Protein AF-A0A4Y2T8Z0-F1 (afdb_monomer)

Radius of gyration: 25.96 Å; Cα contacts (8 Å, |Δi|>4): 151; chains: 1; bounding box: 55×43×62 Å

Foldseek 3Di:
DDFFAADPPDRDGHNPDDDDDDDADDKDKDFAPPVVDRGTDIDIGGDPPDDPPQDWDKDKDFPVVQLVVQLVVQQDDDDDDPDPVSVVVNVVSNVCSNVVSRVVRIDIDTDGDDDDDDPPVVVVLVVQLVVLVVCCVVPVDVVSVVVSVVSVVPDDPDD

Sequence (159 aa):
MEPTHFPYHHPSSNTLDFGTMKNFSTGNTTSMNDLSSDHNPVAFHININSNLSSGSKNINVTNWKTFCELIHNSIPGNPKMDTEAEIDEAIQKFTCCITSAINLSTRTKVISGPFRQPPKEILSKIKIKNRLRKLYQITFFPPYKRKACKLQKRNPKGH

Solvent-accessible surface area (backbone atoms only — not comparable to full-atom values): 9802 Å² total; per-residue (Å²): 132,69,62,22,33,50,52,96,88,49,96,66,65,39,71,78,77,82,83,89,84,80,97,70,96,52,69,50,77,47,68,40,89,44,90,89,50,54,48,33,53,74,48,76,51,69,68,76,91,58,83,82,62,65,69,62,44,79,42,80,48,65,42,62,69,56,25,51,52,43,46,68,74,60,58,76,84,86,77,88,57,93,46,73,68,48,45,53,51,50,52,50,49,54,53,49,44,53,54,51,24,51,55,76,26,37,44,80,42,78,49,66,62,77,86,78,74,72,58,69,69,55,52,51,54,50,52,54,33,52,51,25,48,53,50,20,73,77,64,66,44,64,69,32,48,53,53,27,53,55,55,60,74,68,52,77,76,80,132

Mean predicted aligned error: 14.78 Å

Organism: Araneus ventricosus (NCBI:txid182803)

Structure (mmCIF, N/CA/C/O backbone):
data_AF-A0A4Y2T8Z0-F1
#
_entry.id   AF-A0A4Y2T8Z0-F1
#
loop_
_atom_site.group_PDB
_atom_site.id
_atom_site.type_symbol
_atom_site.label_atom_id
_atom_site.label_alt_id
_atom_site.label_comp_id
_atom_site.label_asym_id
_atom_site.label_entity_id
_atom_site.label_seq_id
_atom_site.pdbx_PDB_ins_code
_atom_site.Cartn_x
_atom_site.Cartn_y
_atom_site.Cartn_z
_atom_site.occupancy
_atom_site.B_iso_or_equiv
_atom_site.auth_seq_id
_atom_site.auth_comp_id
_atom_site.auth_asym_id
_atom_site.auth_atom_id
_atom_site.pdbx_PDB_model_num
ATOM 1 N N . MET A 1 1 ? 27.379 16.022 -10.996 1.00 65.50 1 MET A N 1
ATOM 2 C CA . MET A 1 1 ? 26.945 14.969 -11.937 1.00 65.50 1 MET A CA 1
ATOM 3 C C . MET A 1 1 ? 27.196 15.481 -13.334 1.00 65.50 1 MET A C 1
ATOM 5 O O . MET A 1 1 ? 27.073 16.681 -13.544 1.00 65.50 1 MET A O 1
ATOM 9 N N . GLU A 1 2 ? 27.591 14.603 -14.246 1.00 74.62 2 GLU A N 1
ATOM 10 C CA . GLU A 1 2 ? 27.745 14.969 -15.653 1.00 74.62 2 GLU A CA 1
ATOM 11 C C . GLU A 1 2 ? 26.373 15.251 -16.292 1.00 74.62 2 GLU A C 1
ATOM 13 O O . GLU A 1 2 ? 25.351 14.747 -15.806 1.00 74.62 2 GLU A O 1
ATOM 18 N N . PRO A 1 3 ? 26.314 16.059 -17.362 1.00 80.31 3 PRO A N 1
ATOM 19 C CA . PRO A 1 3 ? 25.089 16.223 -18.125 1.00 80.31 3 PRO A CA 1
ATOM 20 C C . PRO A 1 3 ? 24.647 14.888 -18.737 1.00 80.31 3 PRO A C 1
ATOM 22 O O . PRO A 1 3 ? 25.466 14.087 -19.198 1.00 80.31 3 PRO A O 1
ATOM 25 N N . THR A 1 4 ? 23.341 14.644 -18.713 1.00 81.56 4 THR A N 1
ATOM 26 C CA . THR A 1 4 ? 22.722 13.406 -19.210 1.00 81.56 4 THR A CA 1
ATOM 27 C C . THR A 1 4 ? 21.813 13.662 -20.398 1.00 81.56 4 THR A C 1
ATOM 29 O O . THR A 1 4 ? 21.427 12.718 -21.065 1.00 81.56 4 THR A O 1
ATOM 32 N N . HIS A 1 5 ? 21.489 14.919 -20.689 1.00 84.62 5 HIS A N 1
ATOM 33 C CA . HIS A 1 5 ? 20.643 15.317 -21.802 1.00 84.62 5 HIS A CA 1
ATOM 34 C C . HIS A 1 5 ? 21.345 16.380 -22.650 1.00 84.62 5 HIS A C 1
ATOM 36 O O . HIS A 1 5 ? 21.801 17.403 -22.125 1.00 84.62 5 HIS A O 1
ATOM 42 N N . PHE A 1 6 ? 21.394 16.129 -23.956 1.00 83.88 6 PHE A N 1
ATOM 43 C CA . PHE A 1 6 ? 22.066 16.917 -24.983 1.00 83.88 6 PHE A CA 1
ATOM 44 C C . PHE A 1 6 ? 21.078 17.212 -26.124 1.00 83.88 6 PHE A C 1
ATOM 46 O O . PHE A 1 6 ? 21.000 16.461 -27.097 1.00 83.88 6 PHE A O 1
ATOM 53 N N . PRO A 1 7 ? 20.292 18.296 -26.013 1.00 78.75 7 PRO A N 1
ATOM 54 C CA . PRO A 1 7 ? 19.284 18.630 -27.011 1.00 78.75 7 PRO A CA 1
ATOM 55 C C . PRO A 1 7 ? 19.917 19.048 -28.346 1.00 78.75 7 PRO A C 1
ATOM 57 O O . PRO A 1 7 ? 20.827 19.870 -28.388 1.00 78.75 7 PRO A O 1
ATOM 60 N N . TYR A 1 8 ? 19.362 18.561 -29.460 1.00 72.94 8 TYR A N 1
ATOM 61 C CA . TYR A 1 8 ? 19.880 18.822 -30.815 1.00 72.94 8 TYR A CA 1
ATOM 62 C C . TYR A 1 8 ? 19.877 20.300 -31.247 1.00 72.94 8 TYR A C 1
ATOM 64 O O . TYR A 1 8 ? 20.619 20.676 -32.152 1.00 72.94 8 TYR A O 1
ATOM 72 N N . HIS A 1 9 ? 19.037 21.140 -30.634 1.00 74.00 9 HIS A N 1
ATOM 73 C CA . HIS A 1 9 ? 18.806 22.526 -31.065 1.00 74.00 9 HIS A CA 1
ATOM 74 C C . HIS A 1 9 ? 19.154 23.584 -30.010 1.00 74.00 9 HIS A C 1
ATOM 76 O O . HIS A 1 9 ? 18.948 24.773 -30.251 1.00 74.00 9 HIS A O 1
ATOM 82 N N . HIS A 1 10 ? 19.691 23.182 -28.854 1.00 66.50 10 HIS A N 1
ATOM 83 C CA . HIS A 1 10 ? 20.049 24.106 -27.779 1.00 66.50 10 HIS A CA 1
ATOM 84 C C . HIS A 1 10 ? 21.423 23.754 -27.195 1.00 66.50 10 HIS A C 1
ATOM 86 O O . HIS A 1 10 ? 21.680 22.588 -26.919 1.00 66.50 10 HIS A O 1
ATOM 92 N N . PRO A 1 11 ? 22.304 24.739 -26.948 1.00 66.44 11 PRO A N 1
ATOM 93 C CA . PRO A 1 11 ? 23.660 24.480 -26.459 1.00 66.44 11 PRO A CA 1
ATOM 94 C C . PRO A 1 11 ? 23.721 24.114 -24.964 1.00 66.44 11 PRO A C 1
ATOM 96 O O . PRO A 1 11 ? 24.805 23.886 -24.434 1.00 66.44 11 PRO A O 1
ATOM 99 N N . SER A 1 12 ? 22.586 24.083 -24.259 1.00 75.56 12 SER A N 1
ATOM 100 C CA . SER A 1 12 ? 22.536 23.780 -22.829 1.00 75.56 12 SER A CA 1
ATOM 101 C C . SER A 1 12 ? 22.412 22.279 -22.586 1.00 75.56 12 SER A C 1
ATOM 103 O O . SER A 1 12 ? 21.385 21.676 -22.907 1.00 75.56 12 SER A O 1
ATOM 105 N N . SER A 1 13 ? 23.431 21.697 -21.965 1.00 79.00 13 SER A N 1
ATOM 106 C CA . SER A 1 13 ? 23.392 20.331 -21.460 1.00 79.00 13 SER A CA 1
ATOM 107 C C . SER A 1 13 ? 22.849 20.311 -20.027 1.00 79.00 13 SER A C 1
ATOM 109 O O . SER A 1 13 ? 23.217 21.142 -19.197 1.00 79.00 13 SER A O 1
ATOM 111 N N . ASN A 1 14 ? 21.942 19.374 -19.738 1.00 82.25 14 ASN A N 1
ATOM 112 C CA . ASN A 1 14 ? 21.247 19.284 -18.449 1.00 82.25 14 ASN A CA 1
ATOM 113 C C . ASN A 1 14 ? 21.423 17.896 -17.823 1.00 82.25 14 ASN A C 1
ATOM 115 O O . ASN A 1 14 ? 21.572 16.898 -18.526 1.00 82.25 14 ASN A O 1
ATOM 119 N N . THR A 1 15 ? 21.340 17.814 -16.496 1.00 82.75 15 THR A N 1
ATOM 120 C CA . THR A 1 15 ? 21.232 16.543 -15.763 1.00 82.75 15 THR A CA 1
ATOM 121 C C . THR A 1 15 ? 19.760 16.294 -15.434 1.00 82.75 15 THR A C 1
ATOM 123 O O . THR A 1 15 ? 19.232 16.866 -14.483 1.00 82.75 15 THR A O 1
ATOM 126 N N . LEU A 1 16 ? 19.083 15.476 -16.245 1.00 82.81 16 LEU A N 1
ATOM 127 C CA . LEU A 1 16 ? 17.670 15.107 -16.050 1.00 82.81 16 LEU A CA 1
ATOM 128 C C . LEU A 1 16 ? 17.502 13.680 -15.519 1.00 82.81 16 LEU A C 1
ATOM 130 O O . LEU A 1 16 ? 16.474 13.355 -14.925 1.00 82.81 16 LEU A O 1
ATOM 134 N N . ASP A 1 17 ? 18.521 12.844 -15.694 1.00 83.19 17 ASP A N 1
ATOM 135 C CA . ASP A 1 17 ? 18.475 11.426 -15.372 1.00 83.19 17 ASP A CA 1
ATOM 136 C C . ASP A 1 17 ? 19.255 11.175 -14.080 1.00 83.19 17 ASP A C 1
ATOM 138 O O . ASP A 1 17 ? 20.475 11.315 -14.022 1.00 83.19 17 ASP A O 1
ATOM 142 N N . PHE A 1 18 ? 18.545 10.826 -13.008 1.00 83.88 18 PHE A N 1
ATOM 143 C CA . PHE A 1 18 ? 19.147 10.556 -11.704 1.00 83.88 18 PHE A CA 1
ATOM 144 C C . PHE A 1 18 ? 18.419 9.428 -10.973 1.00 83.88 18 PHE A C 1
ATOM 146 O O . PHE A 1 18 ? 17.265 9.100 -11.248 1.00 83.88 18 PHE A O 1
ATOM 153 N N . GLY A 1 19 ? 19.115 8.826 -10.014 1.00 80.19 19 GLY A N 1
ATOM 154 C CA . GLY A 1 19 ? 18.599 7.770 -9.155 1.00 80.19 19 GLY A CA 1
ATOM 155 C C . GLY A 1 19 ? 18.790 8.158 -7.698 1.00 80.19 19 GLY A C 1
ATOM 156 O O . GLY A 1 19 ? 19.854 8.636 -7.311 1.00 80.19 19 GLY A O 1
ATOM 157 N N . THR A 1 20 ? 17.763 7.953 -6.878 1.00 80.69 20 THR A N 1
ATOM 158 C CA . THR A 1 20 ? 17.847 8.172 -5.431 1.00 80.69 20 THR A CA 1
ATOM 159 C C . THR A 1 20 ? 18.086 6.852 -4.719 1.00 80.69 20 THR A C 1
ATOM 161 O O . THR A 1 20 ? 17.319 5.902 -4.890 1.00 80.69 20 THR A O 1
ATOM 164 N N . MET A 1 21 ? 19.114 6.806 -3.879 1.00 73.69 21 MET A N 1
ATOM 165 C CA . MET A 1 21 ? 19.481 5.627 -3.105 1.00 73.69 21 MET A CA 1
ATOM 166 C C . MET A 1 21 ? 19.376 5.936 -1.608 1.00 73.69 21 MET A C 1
ATOM 168 O O . MET A 1 21 ? 19.778 7.005 -1.160 1.00 73.69 21 MET A O 1
ATOM 172 N N . LYS A 1 22 ? 18.822 5.003 -0.829 1.00 75.81 22 LYS A N 1
ATOM 173 C CA . LYS A 1 22 ? 18.669 5.119 0.629 1.00 75.81 22 LYS A CA 1
ATOM 174 C C . LYS A 1 22 ? 19.245 3.869 1.292 1.00 75.81 22 LYS A C 1
ATOM 176 O O . LYS A 1 22 ? 18.965 2.770 0.824 1.00 75.81 22 LYS A O 1
ATOM 181 N N . ASN A 1 23 ? 19.988 4.041 2.388 1.00 71.00 23 ASN A N 1
ATOM 182 C CA . ASN A 1 23 ? 20.613 2.968 3.183 1.00 71.00 23 ASN A CA 1
ATOM 183 C C . ASN A 1 23 ? 21.789 2.224 2.513 1.00 71.00 23 ASN A C 1
ATOM 185 O O . ASN A 1 23 ? 22.002 1.048 2.792 1.00 71.00 23 ASN A O 1
ATOM 189 N N . PHE A 1 24 ? 22.563 2.889 1.654 1.00 69.06 24 PHE A N 1
ATOM 190 C CA . PHE A 1 24 ? 23.806 2.341 1.100 1.00 69.06 24 PHE A CA 1
ATOM 191 C C . PHE A 1 24 ? 24.965 3.276 1.439 1.00 69.06 24 PHE A C 1
ATOM 193 O O . PHE A 1 24 ? 24.813 4.494 1.371 1.00 69.06 24 PHE A O 1
ATOM 200 N N . SER A 1 25 ? 26.107 2.704 1.820 1.00 64.81 25 SER A N 1
ATOM 201 C CA . SER A 1 25 ? 27.275 3.450 2.299 1.00 64.81 25 SER A CA 1
ATOM 202 C C . SER A 1 25 ? 28.084 4.098 1.177 1.00 64.81 25 SER A C 1
ATOM 204 O O . SER A 1 25 ? 28.743 5.108 1.409 1.00 64.81 25 SER A O 1
ATOM 206 N N . THR A 1 26 ? 28.067 3.541 -0.039 1.00 65.44 26 THR A N 1
ATOM 207 C CA . THR A 1 26 ? 28.838 4.078 -1.171 1.00 65.44 26 THR A CA 1
ATOM 208 C C . THR A 1 26 ? 28.250 3.631 -2.509 1.00 65.44 26 THR A C 1
ATOM 210 O O . THR A 1 26 ? 27.907 2.461 -2.693 1.00 65.44 26 THR A O 1
ATOM 213 N N . GLY A 1 27 ? 28.171 4.555 -3.465 1.00 69.06 27 GLY A N 1
ATOM 214 C CA . GLY A 1 27 ? 27.885 4.248 -4.860 1.00 69.06 27 GLY A CA 1
ATOM 215 C C . GLY A 1 27 ? 28.453 5.319 -5.786 1.00 69.06 27 GLY A C 1
ATOM 216 O O . GLY A 1 27 ? 28.448 6.495 -5.434 1.00 69.06 27 GLY A O 1
ATOM 217 N N . ASN A 1 28 ? 28.939 4.902 -6.953 1.00 78.06 28 ASN A N 1
ATOM 218 C CA . ASN A 1 28 ? 29.451 5.795 -7.991 1.00 78.06 28 ASN A CA 1
ATOM 219 C C . ASN A 1 28 ? 28.455 5.87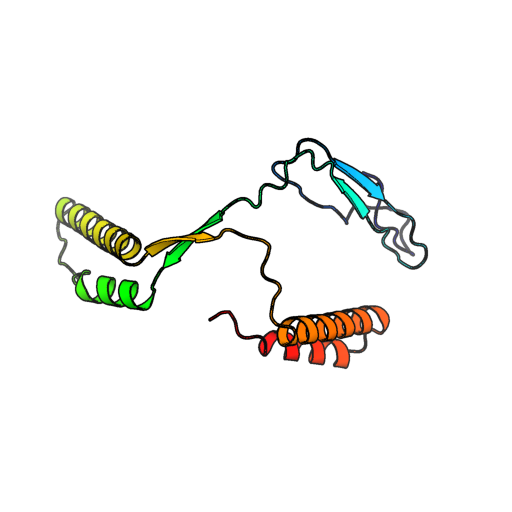6 -9.148 1.00 78.06 28 ASN A C 1
ATOM 221 O O . ASN A 1 28 ? 27.784 4.893 -9.466 1.00 78.06 28 ASN A O 1
ATOM 225 N N . THR A 1 29 ? 28.380 7.036 -9.793 1.00 81.19 29 THR A N 1
ATOM 226 C CA . THR A 1 29 ? 27.506 7.278 -10.947 1.00 81.19 29 THR A CA 1
ATOM 227 C C . THR A 1 29 ? 28.334 7.681 -12.152 1.00 81.19 29 THR A C 1
ATOM 229 O O . THR A 1 29 ? 29.180 8.565 -12.018 1.00 81.19 29 THR A O 1
ATOM 232 N N . THR A 1 30 ? 28.071 7.096 -13.315 1.00 84.88 30 THR A N 1
ATOM 233 C CA . THR A 1 30 ? 28.750 7.441 -14.573 1.00 84.88 30 THR A CA 1
ATOM 234 C C . THR A 1 30 ? 27.728 7.714 -15.675 1.00 84.88 30 THR A C 1
ATOM 236 O O . THR A 1 30 ? 26.724 7.007 -15.779 1.00 84.88 30 THR A O 1
ATOM 239 N N . SER A 1 31 ? 27.961 8.759 -16.475 1.00 82.56 31 SER A N 1
ATOM 240 C CA . SER A 1 31 ? 27.200 9.036 -17.699 1.00 82.56 31 SER A CA 1
ATOM 241 C C . SER A 1 31 ? 27.886 8.318 -18.860 1.00 82.56 31 SER A C 1
ATOM 243 O O . SER A 1 31 ? 29.101 8.415 -19.030 1.00 82.56 31 SER A O 1
ATOM 245 N N . MET A 1 32 ? 27.137 7.541 -19.635 1.00 83.81 32 MET A N 1
ATOM 246 C CA . MET A 1 32 ? 27.656 6.804 -20.786 1.00 83.81 32 MET A CA 1
ATOM 247 C C . MET A 1 32 ? 27.228 7.521 -22.062 1.00 83.81 32 MET A C 1
ATOM 249 O O . MET A 1 32 ? 26.043 7.760 -22.262 1.00 83.81 32 MET A O 1
ATOM 253 N N . ASN A 1 33 ? 28.183 7.859 -22.928 1.00 79.38 33 ASN A N 1
ATOM 254 C CA . ASN A 1 33 ? 27.893 8.542 -24.186 1.00 79.38 33 ASN A CA 1
ATOM 255 C C . ASN A 1 33 ? 27.310 7.554 -25.212 1.00 79.38 33 ASN A C 1
ATOM 257 O O . ASN A 1 33 ? 28.052 6.902 -25.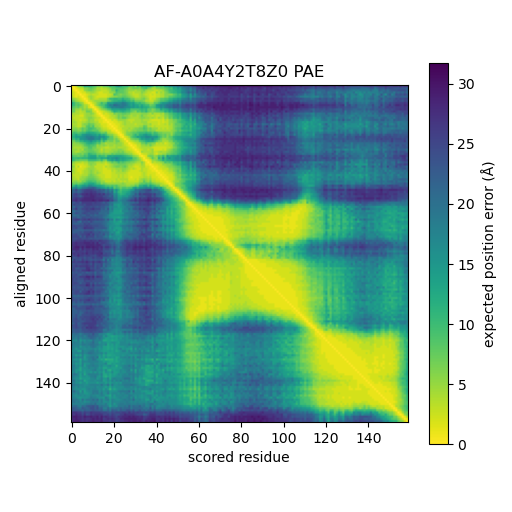950 1.00 79.38 33 ASN A O 1
ATOM 261 N N . ASP A 1 34 ? 25.986 7.397 -25.209 1.00 69.12 34 ASP A N 1
ATOM 262 C CA . ASP A 1 34 ? 25.253 6.584 -26.181 1.00 69.12 34 ASP A CA 1
ATOM 263 C C . ASP A 1 34 ? 24.803 7.481 -27.339 1.00 69.12 34 ASP A C 1
ATOM 265 O O . ASP A 1 34 ? 23.783 8.161 -27.274 1.00 69.12 34 ASP A O 1
ATOM 269 N N . LEU A 1 35 ? 25.585 7.473 -28.421 1.00 68.31 35 LEU A N 1
ATOM 270 C CA . LEU A 1 35 ? 25.438 8.361 -29.584 1.00 68.31 35 LEU A CA 1
ATOM 271 C C . LEU A 1 35 ? 24.140 8.158 -30.395 1.00 68.31 35 LEU A C 1
ATOM 273 O O . LEU A 1 35 ? 23.960 8.785 -31.439 1.00 68.31 35 LEU A O 1
ATOM 277 N N . SER A 1 36 ? 23.251 7.263 -29.963 1.00 75.62 36 SER A N 1
ATOM 278 C CA . SER A 1 36 ? 21.971 6.980 -30.620 1.00 75.62 36 SER A CA 1
ATOM 279 C C . SER A 1 36 ? 20.783 7.773 -30.055 1.00 75.62 36 SER A C 1
ATOM 281 O O . SER A 1 36 ? 19.671 7.654 -30.575 1.00 75.62 36 SER A O 1
ATOM 283 N N . SER A 1 37 ? 21.005 8.567 -29.005 1.00 77.81 37 SER A N 1
ATOM 284 C CA . SER A 1 37 ? 19.980 9.237 -28.201 1.00 77.81 37 SER A CA 1
ATOM 285 C C . SER A 1 37 ? 20.422 10.661 -27.839 1.00 77.81 37 SER A C 1
ATOM 287 O O . SER A 1 37 ? 21.611 10.934 -27.707 1.00 77.81 37 SER A O 1
ATOM 289 N N . ASP A 1 38 ? 19.467 11.571 -27.645 1.00 82.62 38 ASP A N 1
ATOM 290 C CA . ASP A 1 38 ? 19.688 12.887 -27.024 1.00 82.62 38 ASP A CA 1
ATOM 291 C C . ASP A 1 38 ? 19.875 12.793 -25.500 1.00 82.62 38 ASP A C 1
ATOM 293 O O . ASP A 1 38 ? 20.200 13.779 -24.839 1.00 82.62 38 ASP A O 1
ATOM 297 N N . HIS A 1 39 ? 19.709 11.595 -24.940 1.00 83.94 39 HIS A N 1
ATOM 298 C CA . HIS A 1 39 ? 20.022 11.258 -23.558 1.00 83.94 39 HIS A CA 1
ATOM 299 C C . HIS A 1 39 ? 21.154 10.232 -23.447 1.00 83.94 39 HIS A C 1
ATOM 301 O O . HIS A 1 39 ? 21.070 9.153 -24.040 1.00 83.94 39 HIS A O 1
ATOM 307 N N . ASN A 1 40 ? 22.128 10.524 -22.586 1.00 85.62 40 ASN A N 1
ATOM 308 C CA . ASN A 1 40 ? 23.166 9.603 -22.139 1.00 85.62 40 ASN A CA 1
ATOM 309 C C . ASN A 1 40 ? 22.639 8.703 -21.008 1.00 85.62 40 ASN A C 1
ATOM 311 O O . ASN A 1 40 ? 22.180 9.212 -19.978 1.00 85.62 40 ASN A O 1
ATOM 315 N N . PRO A 1 41 ? 22.732 7.368 -21.138 1.00 84.94 41 PRO A N 1
ATOM 316 C CA . PRO A 1 41 ? 22.438 6.449 -20.049 1.00 84.94 41 PRO A CA 1
ATOM 317 C C . PRO A 1 41 ? 23.278 6.737 -18.799 1.00 84.94 41 PRO A C 1
ATOM 319 O O . PRO A 1 41 ? 24.481 6.969 -18.885 1.00 84.94 41 PRO A O 1
ATOM 322 N N . VAL A 1 42 ? 22.655 6.637 -17.624 1.00 86.81 42 VAL A N 1
ATOM 323 C CA . VAL A 1 42 ? 23.340 6.766 -16.329 1.00 86.81 42 VAL A CA 1
ATOM 324 C C . VAL A 1 42 ? 23.490 5.393 -15.685 1.00 86.81 42 VAL A C 1
ATOM 326 O O . VAL A 1 42 ? 22.498 4.707 -15.425 1.00 86.81 42 VAL A O 1
ATOM 329 N N . ALA A 1 43 ? 24.727 4.995 -15.403 1.00 86.50 43 ALA A N 1
ATOM 330 C CA . ALA A 1 43 ? 25.045 3.759 -14.701 1.00 86.50 43 ALA A CA 1
ATOM 331 C C . ALA A 1 43 ? 25.344 4.029 -13.219 1.00 86.50 43 ALA A C 1
ATOM 333 O O . ALA A 1 43 ? 26.046 4.977 -12.867 1.00 86.50 43 ALA A O 1
ATOM 334 N N . PHE A 1 44 ? 24.815 3.168 -12.345 1.00 85.56 44 PHE A N 1
ATOM 335 C CA . PHE A 1 44 ? 25.032 3.218 -10.898 1.00 85.56 44 PHE A CA 1
ATOM 336 C C . PHE A 1 44 ? 25.843 1.998 -10.465 1.00 85.56 44 PHE A C 1
ATOM 338 O O . PHE A 1 44 ? 25.371 0.863 -10.541 1.00 85.56 44 PHE A O 1
ATOM 345 N N . HIS A 1 45 ? 27.054 2.233 -9.975 1.00 83.62 45 HIS A N 1
ATOM 346 C CA . HIS A 1 45 ? 27.905 1.214 -9.378 1.00 83.62 45 HIS A CA 1
ATOM 347 C C . HIS A 1 45 ? 27.696 1.229 -7.868 1.00 83.62 45 HIS A C 1
ATOM 349 O O . HIS A 1 45 ? 28.166 2.132 -7.179 1.00 83.62 45 HIS A O 1
ATOM 355 N N . ILE A 1 46 ? 26.969 0.242 -7.352 1.00 81.56 46 ILE A N 1
ATOM 356 C CA . ILE A 1 46 ? 26.638 0.138 -5.929 1.00 81.56 46 ILE A CA 1
ATOM 357 C C . ILE A 1 46 ? 27.515 -0.949 -5.317 1.00 81.56 46 ILE A C 1
ATOM 359 O O . ILE A 1 46 ? 27.464 -2.100 -5.753 1.00 81.56 46 ILE A O 1
ATOM 363 N N . ASN A 1 47 ? 28.308 -0.597 -4.304 1.00 74.44 47 ASN A N 1
ATOM 364 C CA . ASN A 1 47 ? 29.089 -1.583 -3.569 1.00 74.44 47 ASN A CA 1
ATOM 365 C C . ASN A 1 47 ? 28.203 -2.240 -2.502 1.00 74.44 47 ASN A C 1
ATOM 367 O O . ASN A 1 47 ? 27.839 -1.618 -1.503 1.00 74.44 47 ASN A O 1
ATOM 371 N N . ILE A 1 48 ? 27.827 -3.497 -2.729 1.00 69.81 48 ILE A N 1
ATOM 372 C CA . ILE A 1 48 ? 26.983 -4.267 -1.817 1.00 69.81 48 ILE A CA 1
ATOM 373 C C . ILE A 1 48 ? 27.896 -5.095 -0.902 1.00 69.81 48 ILE A C 1
ATOM 375 O O . ILE A 1 48 ? 28.045 -6.299 -1.080 1.00 69.81 48 ILE A O 1
ATOM 379 N N . ASN A 1 49 ? 28.479 -4.460 0.120 1.00 64.31 49 ASN A N 1
ATOM 380 C CA . ASN A 1 49 ? 29.154 -5.153 1.231 1.00 64.31 49 ASN A CA 1
ATOM 381 C C . ASN A 1 49 ? 28.142 -5.697 2.259 1.00 64.31 49 ASN A C 1
ATOM 383 O O . ASN A 1 49 ? 28.346 -5.616 3.468 1.00 64.31 49 ASN A O 1
ATOM 387 N N . SER A 1 50 ? 27.007 -6.217 1.799 1.00 54.47 50 SER A N 1
ATOM 388 C CA . SER A 1 50 ? 26.050 -6.888 2.671 1.00 54.47 50 SER A CA 1
ATOM 389 C C . SER A 1 50 ? 26.108 -8.371 2.376 1.00 54.47 50 SER A C 1
ATOM 391 O O . SER A 1 50 ? 25.842 -8.772 1.242 1.00 54.47 50 SER A O 1
ATOM 393 N N . ASN A 1 51 ? 26.384 -9.182 3.400 1.00 54.00 51 ASN A N 1
ATOM 394 C CA . ASN A 1 51 ? 25.964 -10.577 3.408 1.00 54.00 51 ASN A CA 1
ATOM 395 C C . ASN A 1 51 ? 24.523 -10.609 2.885 1.00 54.00 51 ASN A C 1
ATOM 397 O O . ASN A 1 51 ? 23.623 -10.093 3.555 1.00 54.00 51 ASN A O 1
ATOM 401 N N . LEU A 1 52 ? 24.300 -11.174 1.692 1.00 54.84 52 LEU A N 1
ATOM 402 C CA . LEU A 1 52 ? 22.967 -11.539 1.217 1.00 54.84 52 LEU A CA 1
ATOM 403 C C . LEU A 1 52 ? 22.475 -12.711 2.078 1.00 54.84 52 LEU A C 1
ATOM 405 O O . LEU A 1 52 ? 22.209 -13.807 1.593 1.00 54.84 52 LEU A O 1
ATOM 409 N N . SER A 1 53 ? 22.355 -12.492 3.388 1.00 53.78 53 SER A N 1
ATOM 410 C CA . SER A 1 53 ? 21.433 -13.271 4.185 1.00 53.78 53 SER A CA 1
ATOM 411 C C . SER A 1 53 ? 20.092 -13.124 3.486 1.00 53.78 53 SER A C 1
ATOM 413 O O . SER A 1 53 ? 19.686 -12.009 3.139 1.00 53.78 53 SER A O 1
ATOM 415 N N . SER A 1 54 ? 19.450 -14.253 3.194 1.00 58.00 54 SER A N 1
ATOM 416 C CA . SER A 1 54 ? 18.085 -14.299 2.688 1.00 58.00 54 SER A CA 1
ATOM 417 C C . SER A 1 54 ? 17.191 -13.729 3.790 1.00 58.00 54 SER A C 1
ATOM 419 O O . SER A 1 54 ? 16.636 -14.460 4.606 1.00 58.00 54 SER A O 1
ATOM 421 N N . GLY A 1 55 ? 17.189 -12.399 3.898 1.00 62.06 55 GLY A N 1
ATOM 422 C CA . GLY A 1 55 ? 16.684 -11.678 5.046 1.00 62.06 55 GLY A CA 1
ATOM 423 C C . GLY A 1 55 ? 15.205 -11.952 5.137 1.00 62.06 55 GLY A C 1
ATOM 424 O O . GLY A 1 55 ? 14.441 -11.529 4.267 1.00 62.06 55 GLY A O 1
ATOM 425 N N . SER A 1 56 ? 14.816 -12.699 6.163 1.00 68.81 56 SER A N 1
ATOM 426 C CA . SER A 1 56 ? 13.419 -12.947 6.453 1.00 68.81 56 SER A CA 1
ATOM 427 C C . SER A 1 56 ? 12.728 -11.601 6.641 1.00 68.81 56 SER A C 1
ATOM 429 O O . SER A 1 56 ? 13.108 -10.824 7.518 1.00 68.81 56 SER A O 1
ATOM 431 N N . LYS A 1 57 ? 11.741 -11.296 5.797 1.00 78.25 57 LYS A N 1
ATOM 432 C CA . LYS A 1 57 ? 10.965 -10.059 5.905 1.00 78.25 57 LYS A CA 1
ATOM 433 C C . LYS A 1 57 ? 9.678 -10.355 6.650 1.00 78.25 57 LYS A C 1
ATOM 435 O O . LYS A 1 57 ? 8.908 -11.221 6.236 1.00 78.25 57 LYS A O 1
ATOM 440 N N . ASN A 1 58 ? 9.434 -9.603 7.714 1.00 85.50 58 ASN A N 1
ATOM 441 C CA . ASN A 1 58 ? 8.135 -9.579 8.365 1.00 85.50 58 ASN A CA 1
ATOM 442 C C . ASN A 1 58 ? 7.192 -8.744 7.504 1.00 85.50 58 ASN A C 1
ATOM 444 O O . ASN A 1 58 ? 7.455 -7.567 7.257 1.00 85.50 5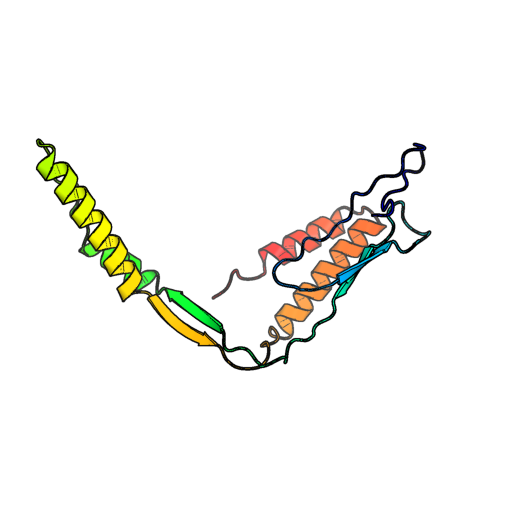8 ASN A O 1
ATOM 448 N N . ILE A 1 59 ? 6.114 -9.357 7.026 1.00 89.00 59 ILE A N 1
ATOM 449 C CA . ILE A 1 59 ? 5.024 -8.642 6.371 1.00 89.00 59 ILE A CA 1
ATOM 450 C C . ILE A 1 59 ? 3.757 -8.771 7.206 1.00 89.00 59 ILE A C 1
ATOM 452 O O . ILE A 1 59 ? 3.451 -9.838 7.734 1.00 89.00 59 ILE A O 1
ATOM 456 N N . ASN A 1 60 ? 2.995 -7.691 7.290 1.00 92.44 60 ASN A N 1
ATOM 457 C CA . ASN A 1 60 ? 1.688 -7.710 7.925 1.00 92.44 60 ASN A CA 1
ATOM 458 C C . ASN A 1 60 ? 0.640 -8.039 6.865 1.00 92.44 60 ASN A C 1
ATOM 460 O O . ASN A 1 60 ? 0.590 -7.400 5.814 1.00 92.44 60 ASN A O 1
ATOM 464 N N . VAL A 1 61 ? -0.168 -9.064 7.126 1.00 93.50 61 VAL A N 1
ATOM 465 C CA . VAL A 1 61 ? -1.260 -9.474 6.242 1.00 93.50 61 VAL A CA 1
ATOM 466 C C . VAL A 1 61 ? -2.571 -9.333 6.993 1.00 93.50 61 VAL A C 1
ATOM 468 O O . VAL A 1 61 ? -2.844 -10.088 7.927 1.00 93.50 61 VAL A O 1
ATOM 471 N N . THR A 1 62 ? -3.380 -8.380 6.548 1.00 96.19 62 THR A N 1
ATOM 472 C CA . THR A 1 62 ? -4.702 -8.086 7.101 1.00 96.19 62 THR A CA 1
ATOM 473 C C . THR A 1 62 ? -5.782 -8.871 6.365 1.00 96.19 62 THR A C 1
ATOM 475 O O . THR A 1 62 ? -5.849 -8.856 5.135 1.00 96.19 62 THR A O 1
ATOM 478 N N . ASN A 1 63 ? -6.648 -9.557 7.111 1.00 96.94 63 ASN A N 1
ATOM 479 C CA . ASN A 1 63 ? -7.889 -10.109 6.584 1.00 96.94 63 ASN A CA 1
ATOM 480 C C . ASN A 1 63 ? -8.962 -9.016 6.560 1.00 96.94 63 ASN A C 1
ATOM 482 O O . ASN A 1 63 ? -9.661 -8.793 7.548 1.00 96.94 63 ASN A O 1
ATOM 486 N N . TRP A 1 64 ? -9.106 -8.359 5.411 1.00 96.06 64 TRP A N 1
ATOM 487 C CA . TRP A 1 64 ? -10.059 -7.265 5.234 1.00 96.06 64 TRP A CA 1
ATOM 488 C C . TRP A 1 64 ? -11.516 -7.668 5.463 1.00 96.06 64 TRP A C 1
ATOM 490 O O . TRP A 1 64 ? -12.285 -6.849 5.948 1.00 96.06 64 TRP A O 1
ATOM 500 N N . LYS A 1 65 ? -11.894 -8.923 5.188 1.00 96.75 65 LYS A N 1
ATOM 501 C CA . LYS A 1 65 ? -13.257 -9.397 5.459 1.00 96.75 65 LYS A CA 1
ATOM 502 C C . LYS A 1 65 ? -13.542 -9.384 6.962 1.00 96.75 65 LYS A C 1
ATOM 504 O O . LYS A 1 65 ? -14.510 -8.771 7.393 1.00 96.75 65 LYS A O 1
ATOM 509 N N . THR A 1 66 ? -12.646 -9.980 7.749 1.00 96.44 66 THR A N 1
ATOM 510 C CA . THR A 1 66 ? -12.753 -9.987 9.216 1.00 96.44 66 THR A CA 1
ATOM 511 C C . THR A 1 66 ? -12.665 -8.578 9.791 1.00 96.44 66 THR A C 1
ATOM 513 O O . THR A 1 66 ? -13.420 -8.248 10.695 1.00 96.44 66 THR A O 1
ATOM 516 N N . PHE A 1 67 ? -11.789 -7.722 9.255 1.00 97.25 67 PHE A N 1
ATOM 517 C CA . PHE A 1 67 ? -11.734 -6.313 9.652 1.00 97.25 67 PHE A CA 1
ATOM 518 C C . PHE A 1 67 ? -13.090 -5.622 9.455 1.00 97.25 67 PHE A C 1
ATOM 520 O O . PHE A 1 67 ? -13.608 -5.018 10.389 1.00 97.25 67 PHE A O 1
ATOM 527 N N . CYS A 1 68 ? -13.688 -5.745 8.267 1.00 94.94 68 CYS A N 1
ATOM 528 C CA . CYS A 1 68 ? -14.984 -5.144 7.963 1.00 94.94 68 CYS A CA 1
ATOM 529 C C . CYS A 1 68 ? -16.105 -5.683 8.862 1.00 94.94 68 CYS A C 1
ATOM 531 O O . CYS A 1 68 ? -16.911 -4.893 9.345 1.00 94.94 68 CYS A O 1
ATOM 533 N N . GLU A 1 69 ? -16.137 -6.993 9.121 1.00 95.75 69 GLU A N 1
ATOM 534 C CA . GLU A 1 69 ? -17.096 -7.611 10.048 1.00 95.75 69 GLU A CA 1
ATOM 535 C C . GLU A 1 69 ? -16.933 -7.062 11.477 1.00 95.75 69 GLU A C 1
ATOM 537 O O . GLU A 1 69 ? -17.917 -6.681 12.107 1.00 95.75 69 GLU A O 1
ATOM 542 N N . LEU A 1 70 ? -15.694 -6.948 11.973 1.00 95.69 70 LEU A N 1
ATOM 543 C CA . LEU A 1 70 ? -15.404 -6.386 13.296 1.00 95.69 70 LEU A CA 1
ATOM 544 C C . LEU A 1 70 ? -15.838 -4.922 13.395 1.00 95.69 70 LEU A C 1
ATOM 546 O O . LEU A 1 70 ? -16.483 -4.547 14.368 1.00 95.69 70 LEU A O 1
ATOM 550 N N . ILE A 1 71 ? -15.535 -4.108 12.386 1.00 94.19 71 ILE A N 1
ATOM 551 C CA . ILE A 1 71 ? -15.941 -2.699 12.336 1.00 94.19 71 ILE A CA 1
ATOM 552 C C . ILE A 1 71 ? -17.465 -2.565 12.338 1.00 94.19 71 ILE A C 1
ATOM 554 O O . ILE A 1 71 ? -18.008 -1.824 13.153 1.00 94.19 71 ILE A O 1
ATOM 558 N N . HIS A 1 72 ? -18.149 -3.317 11.474 1.00 91.31 72 HIS A N 1
ATOM 559 C CA . HIS A 1 72 ? -19.606 -3.284 11.358 1.00 91.31 72 HIS A CA 1
ATOM 560 C C . HIS A 1 72 ? -20.307 -3.641 12.676 1.00 91.31 72 HIS A C 1
ATOM 562 O O . HIS A 1 72 ? -21.320 -3.043 13.018 1.00 91.31 72 HIS A O 1
ATOM 568 N N . ASN A 1 73 ? -19.759 -4.598 13.427 1.00 89.38 73 ASN A N 1
ATOM 569 C CA . ASN A 1 73 ? -20.368 -5.065 14.672 1.00 89.38 73 ASN A CA 1
ATOM 570 C C . ASN A 1 73 ? -19.983 -4.226 15.900 1.00 89.38 73 ASN A C 1
ATOM 572 O O . ASN A 1 73 ? -20.680 -4.290 16.909 1.00 89.38 73 ASN A O 1
ATOM 576 N N . SER A 1 74 ? -18.872 -3.483 15.844 1.00 85.00 74 SER A N 1
ATOM 577 C CA . SER A 1 74 ? -18.292 -2.833 17.030 1.00 85.00 74 SER A CA 1
ATOM 578 C C . SER A 1 74 ? -18.500 -1.325 17.080 1.00 85.00 74 SER A C 1
ATOM 580 O O . SER A 1 74 ? -18.396 -0.759 18.163 1.00 85.00 74 SER A O 1
ATOM 582 N N . ILE A 1 75 ? -18.745 -0.659 15.947 1.00 82.81 75 ILE A N 1
ATOM 583 C CA . ILE A 1 75 ? -18.945 0.793 15.926 1.00 82.81 75 ILE A CA 1
ATOM 584 C C . ILE A 1 75 ? -20.437 1.087 16.133 1.00 82.81 75 ILE A C 1
ATOM 586 O O . ILE A 1 75 ? -21.231 0.838 15.223 1.00 82.81 75 ILE A O 1
ATOM 590 N N . PRO A 1 76 ? -20.848 1.598 17.309 1.00 71.62 76 PRO A N 1
ATOM 591 C CA . PRO A 1 76 ? -22.220 2.048 17.506 1.00 71.62 76 PRO A CA 1
ATOM 592 C C . PRO A 1 76 ? -22.503 3.221 16.560 1.00 71.62 76 PRO A C 1
ATOM 594 O O . PRO A 1 76 ? -21.622 4.045 16.346 1.00 71.62 76 PRO A O 1
ATOM 597 N N . GLY A 1 77 ? -23.717 3.270 15.998 1.00 75.69 77 GLY A N 1
ATOM 598 C CA . GLY A 1 77 ? -24.120 4.172 14.908 1.00 75.69 77 GLY A CA 1
ATOM 599 C C . GLY A 1 77 ? -23.875 5.666 15.153 1.00 75.69 77 GLY A C 1
ATOM 600 O O . GLY A 1 77 ? -22.760 6.138 14.995 1.00 75.69 77 GLY A O 1
ATOM 601 N N . ASN A 1 78 ? -24.922 6.443 15.444 1.00 80.50 78 ASN A N 1
ATOM 602 C CA . ASN A 1 78 ? -24.803 7.882 15.710 1.00 80.50 78 ASN A CA 1
ATOM 603 C C . ASN A 1 78 ? -25.069 8.138 17.203 1.00 80.50 78 ASN A C 1
ATOM 605 O O . ASN A 1 78 ? -26.236 8.280 17.580 1.00 80.50 78 ASN A O 1
ATOM 609 N N . PRO A 1 79 ? -24.039 8.105 18.074 1.00 79.31 79 PRO A N 1
ATOM 610 C CA . PRO A 1 79 ? -24.226 8.365 19.494 1.00 79.31 79 PRO A CA 1
ATOM 611 C C . PRO A 1 79 ? -24.648 9.818 19.699 1.00 79.31 79 PRO A C 1
ATOM 613 O O . PRO A 1 79 ? -24.153 10.715 19.019 1.00 79.31 79 PRO A O 1
ATOM 616 N N . LYS A 1 80 ? -25.541 10.060 20.659 1.00 80.50 80 LYS A N 1
ATOM 617 C CA . LYS A 1 80 ? -25.795 11.420 21.131 1.00 80.50 80 LYS A CA 1
ATOM 618 C C . LYS A 1 80 ? -24.592 11.862 21.970 1.00 80.50 80 LYS A C 1
ATOM 620 O O . LYS A 1 80 ? -24.153 11.093 22.820 1.00 80.50 80 LYS A O 1
ATOM 625 N N . MET A 1 81 ? -24.048 13.040 21.681 1.00 88.88 81 MET A N 1
ATOM 626 C CA . MET A 1 81 ? -22.869 13.598 22.348 1.00 88.88 81 MET A CA 1
ATOM 627 C C . MET A 1 81 ? -23.127 15.088 22.576 1.00 88.88 81 MET A C 1
ATOM 629 O O . MET A 1 81 ? -22.828 15.915 21.717 1.00 88.88 81 MET A O 1
ATOM 633 N N . ASP A 1 82 ? -23.762 15.416 23.695 1.00 92.81 82 ASP A N 1
ATOM 634 C CA . ASP A 1 82 ? -24.172 16.785 24.024 1.00 92.81 82 ASP A CA 1
ATOM 635 C C . ASP A 1 82 ? -23.120 17.507 24.889 1.00 92.81 82 ASP A C 1
ATOM 637 O O . ASP A 1 82 ? -23.214 18.717 25.101 1.00 92.81 82 ASP A O 1
ATOM 641 N N . THR A 1 83 ? -22.113 16.782 25.392 1.00 95.56 83 THR A N 1
ATOM 642 C CA . THR A 1 83 ? -21.040 17.324 26.240 1.00 95.56 83 THR A CA 1
ATOM 643 C C . THR A 1 83 ? -19.652 17.016 25.685 1.00 95.56 83 THR A C 1
ATOM 645 O O . THR A 1 83 ? -19.455 16.030 24.977 1.00 95.56 83 THR A O 1
ATOM 648 N N . GLU A 1 84 ? -18.659 17.834 26.045 1.00 95.19 84 GLU A N 1
ATOM 649 C CA . GLU A 1 84 ? -17.258 17.611 25.648 1.00 95.19 84 GLU A CA 1
ATOM 650 C C . GLU A 1 84 ? -16.745 16.233 26.095 1.00 95.19 84 GLU A C 1
ATOM 652 O O . GLU A 1 84 ? -16.115 15.524 25.315 1.00 95.19 84 GLU A O 1
ATOM 657 N N . ALA A 1 85 ? -17.098 15.802 27.309 1.00 93.69 85 ALA A N 1
ATOM 658 C CA . ALA A 1 85 ? -16.708 14.493 27.830 1.00 93.69 85 ALA A CA 1
ATOM 659 C C . ALA A 1 85 ? -17.285 13.328 27.003 1.00 93.69 85 ALA A C 1
ATOM 661 O O . ALA A 1 85 ? -16.593 12.341 26.756 1.00 93.69 85 ALA A O 1
ATOM 662 N N . GLU A 1 86 ? -18.534 13.443 26.544 1.00 91.75 86 GLU A N 1
ATOM 663 C CA . GLU A 1 86 ? -19.166 12.435 25.682 1.00 91.75 86 GLU A CA 1
ATOM 664 C C . GLU A 1 86 ? -18.529 12.393 24.286 1.00 91.75 86 GLU A C 1
ATOM 666 O O . GLU A 1 86 ? -18.392 11.314 23.703 1.00 91.75 86 GLU A O 1
ATOM 671 N N . ILE A 1 87 ? -18.107 13.548 23.760 1.00 92.25 87 ILE A N 1
ATOM 672 C CA . ILE A 1 87 ? -17.369 13.638 22.493 1.00 92.25 87 ILE A CA 1
ATOM 673 C C . ILE A 1 87 ? -16.024 12.915 22.619 1.00 92.25 87 ILE A C 1
ATOM 675 O O . ILE A 1 87 ? -15.700 12.064 21.785 1.00 92.25 87 ILE A O 1
ATOM 679 N N . ASP A 1 88 ? -15.260 13.203 23.673 1.00 94.62 88 ASP A N 1
ATOM 680 C CA . ASP A 1 88 ? -13.962 12.569 23.913 1.00 94.62 88 ASP A CA 1
ATOM 681 C C . ASP A 1 88 ? -14.096 11.052 24.100 1.00 94.62 88 ASP A C 1
ATOM 683 O O . ASP A 1 88 ? -13.334 10.272 23.515 1.00 94.62 88 ASP A O 1
ATOM 687 N N . GLU A 1 89 ? -15.109 10.606 24.848 1.00 91.75 89 GLU A N 1
ATOM 688 C CA . GLU A 1 89 ? -15.391 9.184 25.034 1.00 91.75 89 GLU A CA 1
ATOM 689 C C . GLU A 1 89 ? -15.746 8.501 23.703 1.00 91.75 89 GLU A C 1
ATOM 691 O O . GLU A 1 89 ? -15.275 7.393 23.417 1.00 91.75 89 GLU A O 1
ATOM 696 N N . ALA A 1 90 ? -16.542 9.151 22.851 1.00 91.00 90 ALA A N 1
ATOM 697 C CA . ALA A 1 90 ? -16.887 8.620 21.539 1.00 91.00 90 ALA A CA 1
ATOM 698 C C . ALA A 1 90 ? -15.664 8.509 20.618 1.00 91.00 90 ALA A C 1
ATOM 700 O O . ALA A 1 90 ? -15.488 7.479 19.959 1.00 91.00 90 ALA A O 1
ATOM 701 N N . ILE A 1 91 ? -14.783 9.516 20.609 1.00 91.94 91 ILE A N 1
ATOM 702 C CA . ILE A 1 91 ? -13.514 9.483 19.864 1.00 91.94 91 ILE A CA 1
ATOM 703 C C . ILE A 1 91 ? -12.639 8.330 20.361 1.00 91.94 91 ILE A C 1
ATOM 705 O O . ILE A 1 91 ? -12.086 7.572 19.553 1.00 91.94 91 ILE A O 1
ATOM 709 N N . GLN A 1 92 ? -12.533 8.161 21.681 1.00 92.81 92 GLN A N 1
ATOM 710 C CA . GLN A 1 92 ? -11.745 7.091 22.281 1.00 92.81 92 GLN A CA 1
ATOM 711 C C . GLN A 1 92 ? -12.302 5.715 21.906 1.00 92.81 92 GLN A C 1
ATOM 713 O O . GLN A 1 92 ? -11.541 4.850 21.462 1.00 92.81 92 GLN A O 1
ATOM 718 N N . LYS A 1 93 ? -13.621 5.512 22.019 1.00 91.19 93 LYS A N 1
ATOM 719 C CA . LYS A 1 93 ? -14.289 4.262 21.626 1.00 91.19 93 LYS A CA 1
ATOM 720 C C . LYS A 1 93 ? -14.080 3.967 20.147 1.00 91.19 93 LYS A C 1
ATOM 722 O O . LYS A 1 93 ? -13.638 2.873 19.812 1.00 91.19 93 LYS A O 1
ATOM 727 N N . PHE A 1 94 ? -14.305 4.943 19.270 1.00 92.19 94 PHE A N 1
ATOM 728 C CA . PHE A 1 94 ? -14.117 4.786 17.828 1.00 92.19 94 PHE A CA 1
ATOM 729 C C . PHE A 1 94 ? -12.673 4.398 17.475 1.00 92.19 94 PHE A C 1
ATOM 731 O O . PHE A 1 94 ? -12.434 3.425 16.753 1.00 92.19 94 PHE A O 1
ATOM 738 N N . THR A 1 95 ? -11.698 5.101 18.055 1.00 94.75 95 THR A N 1
ATOM 739 C CA . THR A 1 95 ? -10.267 4.823 17.862 1.00 94.75 95 THR A CA 1
ATOM 740 C C . THR A 1 95 ? -9.893 3.434 18.382 1.00 94.75 95 THR A C 1
ATOM 742 O O . THR A 1 95 ? -9.177 2.684 17.709 1.00 94.75 95 THR A O 1
ATOM 745 N N . CYS A 1 96 ? -10.410 3.058 19.554 1.00 94.38 96 CYS A N 1
ATOM 746 C CA . CYS A 1 96 ? -10.197 1.745 20.154 1.00 94.38 96 CYS A CA 1
ATOM 747 C C . CYS A 1 96 ? -10.797 0.623 19.294 1.00 94.38 96 CYS A C 1
ATOM 749 O O . CYS A 1 96 ? -10.122 -0.380 19.052 1.00 94.38 96 CYS A O 1
ATOM 751 N N . CYS A 1 97 ? -12.010 0.803 18.764 1.00 94.50 97 CYS A N 1
ATOM 752 C CA . CYS A 1 97 ? -12.657 -0.149 17.862 1.00 94.50 97 CYS A CA 1
ATOM 753 C C . CYS A 1 97 ? -11.826 -0.380 16.596 1.00 94.50 97 CYS A C 1
ATOM 755 O O . CYS A 1 97 ? -11.556 -1.531 16.254 1.00 94.50 97 CYS A O 1
ATOM 757 N N . ILE A 1 98 ? -11.364 0.685 15.929 1.00 95.31 98 ILE A N 1
ATOM 758 C CA . ILE A 1 98 ? -10.541 0.561 14.713 1.00 95.31 98 ILE A CA 1
ATOM 759 C C . ILE A 1 98 ? -9.214 -0.131 15.020 1.00 95.31 98 ILE A C 1
ATOM 761 O O . ILE A 1 98 ? -8.822 -1.058 14.308 1.00 95.31 98 ILE A O 1
ATOM 765 N N . THR A 1 99 ? -8.537 0.295 16.088 1.00 96.56 99 THR A N 1
ATOM 766 C CA . THR A 1 99 ? -7.224 -0.239 16.475 1.00 96.56 99 THR A CA 1
ATOM 767 C C . THR A 1 99 ? -7.323 -1.712 16.872 1.00 96.56 99 THR A C 1
ATOM 769 O O . THR A 1 99 ? -6.522 -2.541 16.442 1.00 96.56 99 THR A O 1
ATOM 772 N N . SER A 1 100 ? -8.354 -2.076 17.632 1.00 95.94 100 SER A N 1
ATOM 773 C CA . SER A 1 100 ? -8.623 -3.468 17.99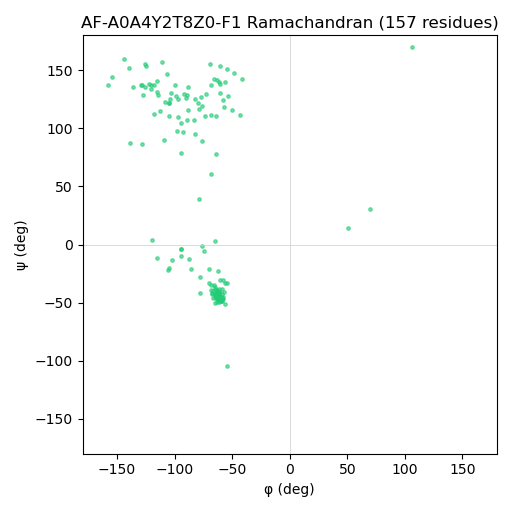2 1.00 95.94 100 SER A CA 1
ATOM 774 C C . SER A 1 100 ? -8.965 -4.300 16.758 1.00 95.94 100 SER A C 1
ATOM 776 O O . SER A 1 100 ? -8.392 -5.371 16.562 1.00 95.94 100 SER A O 1
ATOM 778 N N . ALA A 1 101 ? -9.828 -3.793 15.872 1.00 96.88 101 ALA A N 1
ATOM 779 C CA . ALA A 1 101 ? -10.215 -4.498 14.656 1.00 96.88 101 ALA A CA 1
ATOM 780 C C . ALA A 1 101 ? -9.020 -4.747 13.727 1.00 96.88 101 ALA A C 1
ATOM 782 O O . ALA A 1 101 ? -8.871 -5.855 13.201 1.00 96.88 101 ALA A O 1
ATOM 783 N N . ILE A 1 102 ? -8.140 -3.757 13.527 1.00 97.12 102 ILE A N 1
ATOM 784 C CA . ILE A 1 102 ? -6.963 -3.931 12.666 1.00 97.12 102 ILE A CA 1
ATOM 785 C C . ILE A 1 102 ? -5.964 -4.912 13.281 1.00 97.12 102 ILE A C 1
ATOM 787 O O . ILE A 1 102 ? -5.441 -5.760 12.562 1.00 97.12 102 ILE A O 1
ATOM 791 N N . ASN A 1 103 ? -5.759 -4.869 14.599 1.00 96.06 103 ASN A N 1
ATOM 792 C CA . ASN A 1 103 ? -4.847 -5.778 15.290 1.00 96.06 103 ASN A CA 1
ATOM 793 C C . ASN A 1 103 ? -5.356 -7.225 15.272 1.00 96.06 103 ASN A C 1
ATOM 795 O O . ASN A 1 103 ? -4.586 -8.135 14.988 1.00 96.06 103 ASN A O 1
ATOM 799 N N . LEU A 1 104 ? -6.655 -7.443 15.497 1.00 96.31 104 LEU A N 1
ATOM 800 C CA . LEU A 1 104 ? -7.264 -8.779 15.469 1.00 96.31 104 LEU A CA 1
ATOM 801 C C . LEU A 1 104 ? -7.324 -9.376 14.058 1.00 96.31 104 LEU A C 1
ATOM 803 O O . LEU A 1 104 ? -7.216 -10.588 13.880 1.00 96.31 104 LEU A O 1
ATOM 807 N N . SER A 1 105 ? -7.501 -8.536 13.038 1.00 97.12 105 SER A N 1
ATOM 808 C CA . SER A 1 105 ? -7.575 -8.981 11.641 1.00 97.12 105 SER A CA 1
ATOM 809 C C . SER A 1 105 ? -6.210 -9.085 10.957 1.00 97.12 105 SER A C 1
ATOM 811 O O . SER A 1 105 ? -6.114 -9.672 9.873 1.00 97.12 105 SER A O 1
ATOM 813 N N . THR A 1 106 ? -5.148 -8.548 11.560 1.00 97.62 106 THR A N 1
ATOM 814 C CA . THR A 1 106 ? -3.798 -8.542 10.992 1.00 97.62 106 THR A CA 1
ATOM 815 C C . THR A 1 106 ? -2.923 -9.587 11.652 1.00 97.62 106 THR A C 1
ATOM 817 O O . THR A 1 106 ? -2.787 -9.639 12.866 1.00 97.62 106 THR A O 1
ATOM 820 N N . ARG A 1 107 ? -2.256 -10.398 10.829 1.00 95.12 107 ARG A N 1
ATOM 821 C CA . ARG A 1 107 ? -1.206 -11.303 11.298 1.00 95.12 107 ARG A CA 1
ATOM 822 C C . ARG A 1 107 ? 0.117 -10.997 10.625 1.00 95.12 107 ARG A C 1
ATOM 824 O O . ARG A 1 107 ? 0.174 -10.818 9.405 1.00 95.12 107 ARG A O 1
ATOM 831 N N . THR A 1 108 ? 1.183 -11.003 11.410 1.00 93.62 108 THR A N 1
ATOM 832 C CA . THR A 1 108 ? 2.546 -10.913 10.894 1.00 93.62 108 THR A CA 1
ATOM 833 C C . THR A 1 108 ? 2.951 -12.264 10.324 1.00 93.62 108 THR A C 1
ATOM 835 O O . THR A 1 108 ? 2.840 -13.296 10.984 1.00 93.62 108 THR A O 1
ATOM 838 N N . LYS A 1 109 ? 3.414 -12.274 9.077 1.00 88.56 109 LYS A N 1
ATOM 839 C CA . LYS A 1 109 ? 3.996 -13.445 8.428 1.00 88.56 109 LYS A CA 1
ATOM 840 C C . LYS A 1 109 ? 5.463 -13.184 8.153 1.00 88.56 109 LYS A C 1
ATOM 842 O O . LYS A 1 109 ? 5.815 -12.195 7.511 1.00 88.56 109 LYS A O 1
ATOM 847 N N . VAL A 1 110 ? 6.299 -14.114 8.588 1.00 86.94 110 VAL A N 1
ATOM 848 C CA . VAL A 1 110 ? 7.705 -14.155 8.203 1.00 86.94 110 VAL A CA 1
ATOM 849 C C . VAL A 1 110 ? 7.782 -14.758 6.805 1.00 86.94 110 VAL A C 1
ATOM 851 O O . VAL A 1 110 ? 7.406 -15.912 6.599 1.00 86.94 110 VAL A O 1
ATOM 854 N N . ILE A 1 111 ? 8.246 -13.984 5.829 1.00 79.94 111 I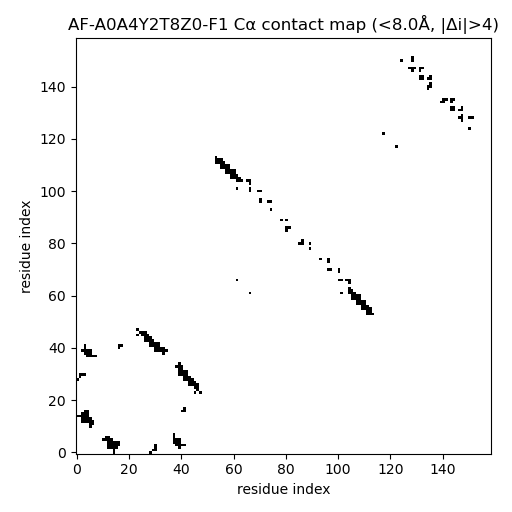LE A N 1
ATOM 855 C CA . ILE A 1 111 ? 8.610 -14.515 4.516 1.00 79.94 111 ILE A CA 1
ATOM 856 C C . ILE A 1 111 ? 10.114 -14.736 4.522 1.00 79.94 111 ILE A C 1
ATOM 858 O O . ILE A 1 111 ? 10.885 -13.777 4.520 1.00 79.94 111 ILE A O 1
ATOM 862 N N . SER A 1 112 ? 10.514 -16.004 4.517 1.00 73.19 112 SER A N 1
ATOM 863 C CA . SER A 1 112 ? 11.892 -16.443 4.325 1.00 73.19 112 SER A CA 1
ATOM 864 C C . SER A 1 112 ? 12.051 -17.160 2.982 1.00 73.19 112 SER A C 1
ATOM 866 O O . SER A 1 112 ? 11.087 -17.669 2.400 1.00 73.19 112 SER A O 1
ATOM 868 N N . GLY A 1 113 ? 13.287 -17.186 2.488 1.00 67.50 113 GLY A N 1
ATOM 869 C CA . GLY A 1 113 ? 13.664 -17.882 1.265 1.00 67.50 113 GLY A CA 1
ATOM 870 C C . GLY A 1 113 ? 13.932 -16.957 0.074 1.00 67.50 113 GLY A C 1
ATOM 871 O O . GLY A 1 113 ? 13.670 -15.751 0.125 1.00 67.50 113 GLY A O 1
ATOM 872 N N . PRO A 1 114 ? 14.483 -17.521 -1.015 1.00 68.38 114 PRO A N 1
ATOM 873 C CA . PRO A 1 114 ? 14.828 -16.762 -2.207 1.00 68.38 114 PRO A CA 1
ATOM 874 C C . PRO A 1 114 ? 13.586 -16.109 -2.819 1.00 68.38 114 PRO A C 1
ATOM 876 O O . PRO A 1 114 ? 12.463 -16.602 -2.680 1.00 68.38 114 PRO A O 1
ATOM 879 N N . PHE A 1 115 ? 13.798 -14.997 -3.526 1.00 68.88 115 PHE A N 1
ATOM 880 C CA . PHE A 1 115 ? 12.740 -14.308 -4.257 1.00 68.88 115 PHE A CA 1
ATOM 881 C C . PHE A 1 115 ? 11.965 -15.307 -5.127 1.00 68.88 115 PHE A C 1
ATOM 883 O O . PHE A 1 115 ? 12.520 -15.900 -6.055 1.00 68.88 115 PHE A O 1
ATOM 890 N N . ARG A 1 116 ? 10.674 -15.500 -4.830 1.00 70.75 116 ARG A N 1
ATOM 891 C CA . ARG A 1 116 ? 9.811 -16.348 -5.655 1.00 70.75 116 ARG A CA 1
ATOM 892 C C . ARG A 1 116 ? 9.613 -15.648 -6.988 1.00 70.75 116 ARG A C 1
ATOM 894 O O . ARG A 1 116 ? 8.969 -14.601 -7.050 1.00 70.75 116 ARG A O 1
ATOM 901 N N . GLN A 1 117 ? 10.169 -16.221 -8.053 1.00 77.50 117 GLN A N 1
ATOM 902 C CA . GLN A 1 117 ? 9.880 -15.721 -9.387 1.00 77.50 117 GLN A CA 1
ATOM 903 C C . GLN A 1 117 ? 8.373 -15.836 -9.652 1.00 77.50 117 GLN A C 1
ATOM 905 O O . GLN A 1 117 ? 7.765 -16.852 -9.298 1.00 77.50 117 GLN A O 1
ATOM 910 N N . PRO A 1 118 ? 7.753 -14.817 -10.270 1.00 83.19 118 PRO A N 1
ATOM 911 C CA . PRO A 1 118 ? 6.388 -14.939 -10.750 1.00 83.19 118 PRO A CA 1
ATOM 912 C C . PRO A 1 118 ? 6.251 -16.157 -11.679 1.00 83.19 118 PRO A C 1
ATOM 914 O O . PRO A 1 118 ? 7.211 -16.487 -12.381 1.00 83.19 118 PRO A O 1
ATOM 917 N N . PRO A 1 119 ? 5.064 -16.786 -11.753 1.00 89.12 119 PRO A N 1
ATOM 918 C CA . PRO A 1 119 ? 4.786 -17.829 -12.735 1.00 89.12 119 PRO A CA 1
ATOM 919 C C . PRO A 1 119 ? 5.196 -17.413 -14.156 1.00 89.12 119 PRO A C 1
ATOM 921 O O . PRO A 1 119 ? 5.119 -16.230 -14.521 1.00 89.12 119 PRO A O 1
ATOM 924 N N . LYS A 1 120 ? 5.622 -18.383 -14.976 1.00 89.44 120 LYS A N 1
ATOM 925 C CA . LYS A 1 120 ? 6.141 -18.142 -16.338 1.00 89.44 120 LYS A CA 1
ATOM 926 C C . LYS A 1 120 ? 5.149 -17.357 -17.197 1.00 89.44 120 LYS A C 1
ATOM 928 O O . LYS A 1 120 ? 5.547 -16.519 -18.006 1.00 89.44 120 LYS A O 1
ATOM 933 N N . GLU A 1 121 ? 3.857 -17.561 -16.977 1.00 90.19 121 GLU A N 1
ATOM 934 C CA . GLU A 1 121 ? 2.767 -16.858 -17.644 1.00 90.19 121 GLU A CA 1
ATOM 935 C C . GLU A 1 121 ? 2.827 -15.352 -17.351 1.00 90.19 121 GLU A C 1
ATOM 937 O O . GLU A 1 121 ? 2.707 -14.536 -18.267 1.00 90.19 121 GLU A O 1
ATOM 942 N N . ILE A 1 122 ? 3.080 -14.959 -16.098 1.00 88.62 122 ILE A N 1
ATOM 943 C CA . ILE A 1 122 ? 3.227 -13.550 -15.708 1.00 88.62 122 ILE A CA 1
ATOM 944 C C . ILE A 1 122 ? 4.486 -12.957 -16.345 1.00 88.62 122 ILE A C 1
ATOM 946 O O . ILE A 1 122 ? 4.423 -11.877 -16.939 1.00 88.62 122 ILE A O 1
ATOM 950 N N . LEU A 1 123 ? 5.610 -13.677 -16.287 1.00 89.50 123 LEU A N 1
ATOM 951 C CA . LEU A 1 123 ? 6.867 -13.241 -16.902 1.00 89.50 123 LEU A CA 1
ATOM 952 C C . LEU A 1 123 ? 6.715 -13.029 -18.415 1.00 89.50 123 LEU A C 1
ATOM 954 O O . LEU A 1 123 ? 7.163 -12.011 -18.950 1.00 89.50 123 LEU A O 1
ATOM 958 N N . SER A 1 124 ? 6.014 -13.932 -19.103 1.00 92.06 124 SER A N 1
ATOM 959 C CA . SER A 1 124 ? 5.738 -13.814 -20.537 1.00 92.06 124 SER A CA 1
ATOM 960 C C . SER A 1 124 ? 4.912 -12.560 -20.862 1.00 92.06 124 SER A C 1
ATOM 962 O O . SER A 1 124 ? 5.275 -11.790 -21.757 1.00 92.06 124 SER A O 1
ATOM 964 N N . LYS A 1 125 ? 3.864 -12.272 -20.075 1.00 90.69 125 LYS A N 1
ATOM 965 C CA . LYS A 1 125 ? 3.038 -11.062 -20.220 1.00 90.69 125 LYS A CA 1
ATOM 966 C C . LYS A 1 125 ? 3.856 -9.790 -19.996 1.00 90.69 125 LYS A C 1
ATOM 968 O O . LYS A 1 125 ? 3.701 -8.824 -20.747 1.00 90.69 125 LYS A O 1
ATOM 973 N N . ILE A 1 126 ? 4.746 -9.786 -19.000 1.00 90.75 126 ILE A N 1
ATOM 974 C CA . ILE A 1 126 ? 5.667 -8.669 -18.741 1.00 90.75 126 ILE A CA 1
ATOM 975 C C . ILE A 1 126 ? 6.596 -8.456 -19.941 1.00 90.75 126 ILE A C 1
ATOM 977 O O . ILE A 1 126 ? 6.700 -7.328 -20.430 1.00 90.75 126 ILE A O 1
ATOM 981 N N . LYS A 1 127 ? 7.208 -9.526 -20.464 1.00 94.62 127 LYS A N 1
ATOM 982 C CA . LYS A 1 127 ? 8.121 -9.468 -21.616 1.00 94.62 127 LYS A CA 1
ATOM 983 C C . LYS A 1 127 ? 7.439 -8.875 -22.852 1.00 94.62 127 LYS A C 1
ATOM 985 O O . LYS A 1 127 ? 7.983 -7.965 -23.476 1.00 94.62 127 LYS A O 1
ATOM 990 N N . ILE A 1 128 ? 6.223 -9.326 -23.168 1.00 94.88 128 ILE A N 1
ATOM 991 C CA . ILE A 1 128 ? 5.443 -8.812 -24.305 1.00 94.88 128 ILE A CA 1
ATOM 992 C C . ILE A 1 128 ? 5.102 -7.329 -24.109 1.00 94.88 128 ILE A C 1
ATOM 994 O O . ILE A 1 128 ? 5.290 -6.525 -25.023 1.00 94.88 128 ILE A O 1
ATOM 998 N N . LYS A 1 129 ? 4.643 -6.940 -22.913 1.00 94.75 129 LYS A N 1
ATOM 999 C CA . LYS A 1 129 ? 4.320 -5.540 -22.599 1.00 94.75 129 LYS A CA 1
ATOM 1000 C C . LYS A 1 129 ? 5.541 -4.629 -22.761 1.00 94.75 129 LYS A C 1
ATOM 1002 O O . LYS A 1 129 ? 5.425 -3.566 -23.367 1.00 94.75 129 LYS A O 1
ATOM 1007 N N . ASN A 1 130 ? 6.700 -5.042 -22.250 1.00 93.19 130 ASN A N 1
ATOM 1008 C CA . ASN A 1 130 ? 7.935 -4.261 -22.341 1.00 93.19 130 ASN A CA 1
ATOM 1009 C C . ASN A 1 130 ? 8.423 -4.147 -23.791 1.00 93.19 130 ASN A C 1
ATOM 1011 O O . ASN A 1 130 ? 8.788 -3.055 -24.219 1.00 93.19 130 ASN A O 1
ATOM 1015 N N . ARG A 1 131 ? 8.323 -5.225 -24.584 1.00 96.56 131 ARG A N 1
ATOM 1016 C CA . ARG A 1 131 ? 8.609 -5.185 -26.028 1.00 96.56 131 ARG A CA 1
ATOM 1017 C C . ARG A 1 131 ? 7.729 -4.166 -26.755 1.00 96.56 131 ARG A C 1
ATOM 1019 O O . ARG A 1 131 ? 8.236 -3.396 -27.560 1.00 96.56 131 ARG A O 1
ATOM 1026 N N . LEU A 1 132 ? 6.428 -4.134 -26.461 1.00 96.19 132 LEU A N 1
ATOM 1027 C CA . LEU A 1 132 ? 5.502 -3.172 -27.071 1.00 96.19 132 LEU A CA 1
ATOM 1028 C C . LEU A 1 132 ? 5.815 -1.723 -26.675 1.00 96.19 132 LEU A C 1
ATOM 1030 O O . LEU A 1 132 ? 5.701 -0.834 -27.512 1.00 96.19 132 LEU A O 1
ATOM 1034 N N . ARG A 1 133 ? 6.237 -1.479 -25.427 1.00 93.44 133 ARG A N 1
ATOM 1035 C CA . ARG A 1 133 ? 6.695 -0.149 -24.993 1.00 93.44 133 ARG A CA 1
ATOM 1036 C C . ARG A 1 133 ? 7.954 0.283 -25.743 1.00 93.44 133 ARG A C 1
ATOM 1038 O O . ARG A 1 133 ? 7.969 1.395 -26.255 1.00 93.44 133 ARG A O 1
ATOM 1045 N N . LYS A 1 134 ? 8.937 -0.613 -25.886 1.00 94.12 134 LYS A N 1
ATOM 1046 C CA . LYS A 1 134 ? 10.159 -0.349 -26.660 1.00 94.12 134 LYS A CA 1
ATOM 1047 C C . LYS A 1 134 ? 9.845 -0.042 -28.127 1.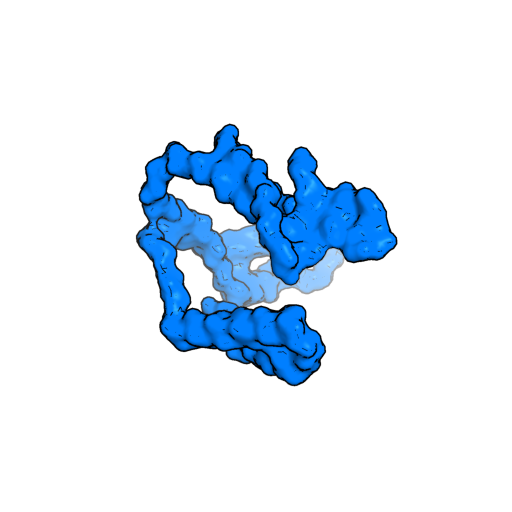00 94.12 134 LYS A C 1
ATOM 1049 O O . LYS A 1 134 ? 10.333 0.939 -28.667 1.00 94.12 134 LYS A O 1
ATOM 1054 N N . LEU A 1 135 ? 8.975 -0.833 -28.760 1.00 95.25 135 LEU A N 1
ATOM 1055 C CA . LEU A 1 135 ? 8.543 -0.574 -30.138 1.00 95.25 135 LEU A CA 1
ATOM 1056 C C . LEU A 1 135 ? 7.835 0.776 -30.275 1.00 95.25 135 LEU A C 1
ATOM 1058 O O . LEU A 1 135 ? 8.080 1.486 -31.242 1.00 95.25 135 LEU A O 1
ATOM 1062 N N . TYR A 1 136 ? 6.981 1.145 -29.318 1.00 94.75 136 TYR A N 1
ATOM 1063 C CA . TYR A 1 136 ? 6.348 2.463 -29.318 1.00 94.75 136 TYR A CA 1
ATOM 1064 C C . TYR A 1 136 ? 7.370 3.597 -29.175 1.00 94.75 136 TYR A C 1
ATOM 1066 O O . TYR A 1 136 ? 7.245 4.578 -29.888 1.00 94.75 136 TYR A O 1
ATOM 1074 N N . GLN A 1 137 ? 8.378 3.459 -28.311 1.00 90.62 137 GLN A N 1
ATOM 1075 C CA . GLN A 1 137 ? 9.430 4.473 -28.154 1.00 90.62 137 GLN A CA 1
ATOM 1076 C C . GLN A 1 137 ? 10.231 4.687 -29.443 1.00 90.62 137 GLN A C 1
ATOM 1078 O O . GLN A 1 137 ? 10.542 5.818 -29.774 1.00 90.62 137 GLN A O 1
ATOM 1083 N N . ILE A 1 138 ? 10.516 3.614 -30.188 1.00 92.62 138 ILE A N 1
ATOM 1084 C CA . ILE A 1 138 ? 11.302 3.694 -31.429 1.00 92.62 138 ILE A CA 1
ATOM 1085 C C . ILE A 1 138 ? 10.462 4.221 -32.599 1.00 92.62 138 ILE A C 1
ATOM 1087 O O . ILE A 1 138 ? 10.936 4.995 -33.418 1.00 92.62 138 ILE A O 1
ATOM 1091 N N . THR A 1 139 ? 9.217 3.758 -32.720 1.00 92.56 139 THR A N 1
ATOM 1092 C CA . THR A 1 139 ? 8.404 3.988 -33.931 1.00 92.56 139 THR A CA 1
ATOM 1093 C C . THR A 1 139 ? 7.360 5.086 -33.771 1.00 92.56 139 THR A C 1
ATOM 1095 O O . THR A 1 139 ? 6.703 5.439 -34.744 1.00 92.56 139 THR A O 1
ATOM 1098 N N . PHE A 1 140 ? 7.098 5.526 -32.536 1.00 91.69 140 PHE A N 1
ATOM 1099 C CA . PHE A 1 140 ? 5.946 6.346 -32.143 1.00 91.69 140 PHE A CA 1
ATOM 1100 C C . PHE A 1 140 ? 4.585 5.808 -32.616 1.00 91.69 140 PHE A C 1
ATOM 1102 O O . PHE A 1 140 ? 3.569 6.493 -32.515 1.00 91.69 140 PHE A O 1
ATOM 1109 N N . PHE A 1 141 ? 4.517 4.546 -33.062 1.00 95.31 141 PHE A N 1
ATOM 1110 C CA . PHE A 1 141 ? 3.324 3.981 -33.676 1.00 95.31 141 PHE A CA 1
ATOM 1111 C C . PHE A 1 141 ? 2.239 3.709 -32.615 1.00 95.31 141 PHE A C 1
ATOM 1113 O O . PHE A 1 141 ? 2.375 2.783 -31.796 1.00 95.31 141 PHE A O 1
ATOM 1120 N N . PRO A 1 142 ? 1.117 4.459 -32.610 1.00 94.06 142 PRO A N 1
ATOM 1121 C CA . PRO A 1 142 ? 0.139 4.424 -31.517 1.00 94.06 142 PRO A CA 1
ATOM 1122 C C . PRO A 1 142 ? -0.480 3.046 -31.208 1.00 94.06 142 PRO A C 1
ATOM 1124 O O . PRO A 1 142 ? -0.816 2.781 -30.045 1.00 94.06 142 PRO A O 1
ATOM 1127 N N . PRO A 1 143 ? -0.653 2.121 -32.177 1.00 96.31 143 PRO A N 1
ATOM 1128 C CA . PRO A 1 143 ? -1.111 0.764 -31.888 1.00 96.31 143 PRO A CA 1
ATOM 1129 C C . PRO A 1 143 ? -0.251 -0.004 -30.877 1.00 96.31 143 PRO A C 1
ATOM 1131 O O . PRO A 1 143 ? -0.809 -0.772 -30.089 1.00 96.31 143 PRO A O 1
ATOM 1134 N N . TYR A 1 144 ? 1.069 0.207 -30.829 1.00 95.25 144 TYR A N 1
ATOM 1135 C CA . TYR A 1 144 ? 1.927 -0.464 -29.845 1.00 95.25 144 TYR A CA 1
ATOM 1136 C C . TYR A 1 144 ? 1.641 0.010 -28.415 1.00 95.25 144 TYR A C 1
ATOM 1138 O O . TYR A 1 144 ? 1.485 -0.823 -27.515 1.00 95.25 144 TYR A O 1
ATOM 1146 N N . LYS A 1 145 ? 1.440 1.321 -28.218 1.00 93.81 145 LYS A N 1
ATOM 1147 C CA . LYS A 1 145 ? 1.007 1.901 -26.934 1.00 93.81 145 LYS A CA 1
ATOM 1148 C C . LYS A 1 145 ? -0.333 1.320 -26.485 1.00 93.81 145 LYS A C 1
ATOM 1150 O O . LYS A 1 145 ? -0.451 0.831 -25.361 1.00 93.81 145 LYS A O 1
ATOM 1155 N N . ARG A 1 146 ? -1.328 1.285 -27.382 1.00 94.44 146 ARG A N 1
ATOM 1156 C CA . ARG A 1 146 ? -2.662 0.724 -27.090 1.00 94.44 146 ARG A CA 1
ATOM 1157 C C . ARG A 1 146 ? -2.587 -0.745 -26.659 1.00 94.44 146 ARG A C 1
ATOM 1159 O O . ARG A 1 146 ? -3.191 -1.121 -25.652 1.00 94.44 146 ARG A O 1
ATOM 1166 N N . LYS A 1 147 ? -1.809 -1.568 -27.374 1.00 93.88 147 LYS A N 1
ATOM 1167 C CA . LYS A 1 147 ? -1.600 -2.987 -27.031 1.00 93.88 147 LYS A CA 1
ATOM 1168 C C . LYS A 1 147 ? -0.919 -3.150 -25.664 1.00 93.88 147 LYS A C 1
ATOM 1170 O O . LYS A 1 147 ? -1.370 -3.972 -24.865 1.00 93.88 147 LYS A O 1
ATOM 1175 N N . ALA A 1 148 ? 0.097 -2.342 -25.351 1.00 91.81 148 ALA A N 1
ATOM 1176 C CA . ALA A 1 148 ? 0.768 -2.371 -24.048 1.00 91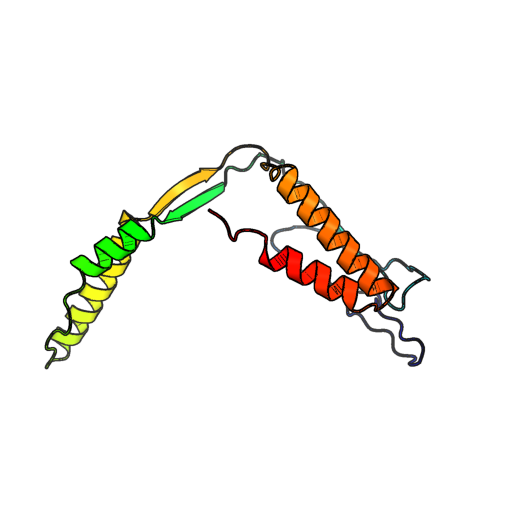.81 148 ALA A CA 1
ATOM 1177 C C . ALA A 1 148 ? -0.182 -2.000 -22.890 1.00 91.81 148 ALA A C 1
ATOM 1179 O O . ALA A 1 148 ? -0.217 -2.694 -21.872 1.00 91.81 148 ALA A O 1
ATOM 1180 N N . CYS A 1 149 ? -1.001 -0.956 -23.058 1.00 91.62 149 CYS A N 1
ATOM 1181 C CA . CYS A 1 149 ? -2.000 -0.549 -22.064 1.00 91.62 149 CYS A CA 1
ATOM 1182 C C . CYS A 1 149 ? -3.070 -1.629 -21.838 1.00 91.62 149 CYS A C 1
ATOM 1184 O O . CYS A 1 149 ? -3.453 -1.890 -20.697 1.00 91.62 149 CYS A O 1
ATOM 1186 N N . LYS A 1 150 ? -3.529 -2.301 -22.902 1.00 91.12 150 LYS A N 1
ATOM 1187 C CA . LYS A 1 150 ? -4.507 -3.398 -22.799 1.00 91.12 150 LYS A CA 1
ATOM 1188 C C . LYS A 1 150 ? -3.970 -4.567 -21.969 1.00 91.12 150 LYS A C 1
ATOM 1190 O O . LYS A 1 150 ? -4.704 -5.118 -21.153 1.00 91.12 150 LYS A O 1
ATOM 1195 N N . LEU A 1 151 ? -2.695 -4.920 -22.138 1.00 86.88 151 LEU A N 1
ATOM 1196 C CA . LEU A 1 151 ? -2.045 -5.965 -21.339 1.00 86.88 151 LEU A CA 1
ATOM 1197 C C . LEU A 1 151 ? -1.914 -5.572 -19.863 1.00 86.88 151 LEU A C 1
ATOM 1199 O O . LEU A 1 151 ? -2.080 -6.421 -18.995 1.00 86.88 151 LEU A O 1
ATOM 1203 N N . GLN A 1 152 ? -1.685 -4.292 -19.563 1.00 83.94 152 GLN A N 1
ATOM 1204 C CA . GLN A 1 152 ? -1.601 -3.806 -18.184 1.00 83.94 152 GLN A CA 1
ATOM 1205 C C . GLN A 1 152 ? -2.929 -3.936 -17.426 1.00 83.94 152 GLN A C 1
ATOM 1207 O O . GLN A 1 152 ? -2.917 -4.318 -16.261 1.00 83.94 152 GLN A O 1
ATOM 1212 N N . LYS A 1 153 ? -4.064 -3.682 -18.089 1.00 81.12 153 LYS A N 1
ATOM 1213 C CA . LYS A 1 153 ? -5.402 -3.835 -17.488 1.00 81.12 153 LYS A CA 1
ATOM 1214 C C . LYS A 1 153 ? -5.802 -5.297 -17.239 1.00 81.12 153 LYS A C 1
ATOM 1216 O O . LYS A 1 153 ? -6.691 -5.549 -16.441 1.00 81.12 153 LYS A O 1
ATOM 1221 N N . ARG A 1 154 ? -5.171 -6.249 -17.936 1.00 71.62 154 ARG A N 1
ATOM 1222 C CA . ARG A 1 154 ? -5.470 -7.693 -17.863 1.00 71.62 154 ARG A CA 1
ATOM 1223 C C . ARG A 1 154 ? -4.599 -8.463 -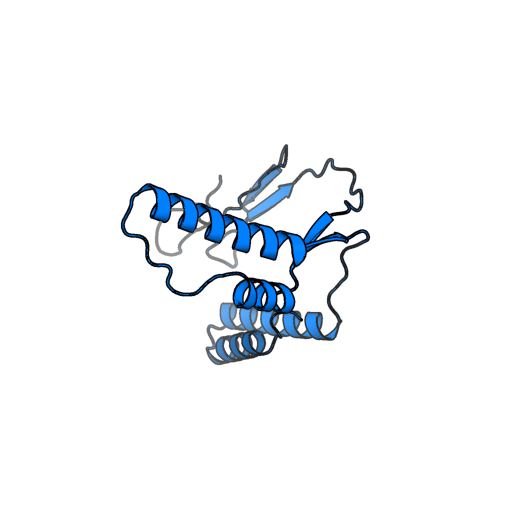16.869 1.00 71.62 154 ARG A C 1
ATOM 1225 O O . ARG A 1 154 ? -4.785 -9.669 -16.719 1.00 71.62 154 ARG A O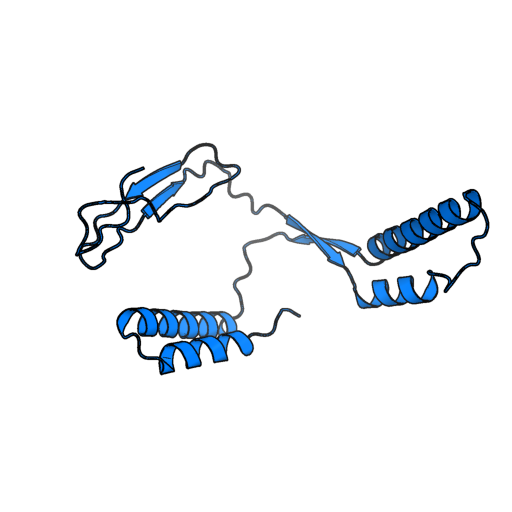 1
ATOM 1232 N N . ASN A 1 155 ? -3.632 -7.809 -16.230 1.00 61.47 155 ASN A N 1
ATOM 1233 C CA . ASN A 1 155 ? -2.919 -8.426 -15.121 1.00 61.47 155 ASN A CA 1
ATOM 1234 C C . ASN A 1 155 ? -3.802 -8.307 -13.874 1.00 61.47 155 ASN A C 1
ATOM 1236 O O . ASN A 1 155 ? -4.150 -7.177 -13.522 1.00 61.47 155 ASN A O 1
ATOM 1240 N N . PRO A 1 156 ? -4.177 -9.423 -13.223 1.00 52.00 156 PRO A N 1
ATOM 1241 C CA . PRO A 1 156 ? -4.913 -9.347 -11.973 1.00 52.00 156 PRO A CA 1
ATOM 1242 C C . PRO A 1 156 ? -4.076 -8.541 -10.976 1.00 52.00 156 PRO A C 1
ATOM 1244 O O . PRO A 1 156 ? -2.900 -8.836 -10.749 1.00 52.00 156 PRO A O 1
ATOM 1247 N N . LYS A 1 157 ? -4.669 -7.476 -10.429 1.00 48.25 157 LYS A N 1
ATOM 1248 C CA . LYS A 1 157 ? -4.194 -6.912 -9.163 1.00 48.25 157 LYS A CA 1
ATOM 1249 C C . LYS A 1 157 ? -4.347 -8.043 -8.139 1.00 48.25 157 LYS A C 1
ATOM 1251 O O . LYS A 1 157 ? -5.371 -8.715 -8.172 1.00 48.25 157 LYS A O 1
ATOM 1256 N N . GLY A 1 158 ? -3.285 -8.310 -7.381 1.00 45.97 158 GLY A N 1
ATOM 1257 C CA . GLY A 1 158 ? -3.055 -9.561 -6.651 1.00 45.97 158 GLY A CA 1
ATOM 1258 C C . GLY A 1 158 ? -4.270 -10.163 -5.936 1.00 45.97 158 GLY A C 1
ATOM 1259 O O . GLY A 1 158 ? -5.092 -9.437 -5.382 1.00 45.97 158 GLY A O 1
ATOM 1260 N N . HIS A 1 159 ? -4.330 -11.496 -5.979 1.00 35.31 159 HIS A N 1
ATOM 1261 C CA . HIS A 1 159 ? -5.052 -12.320 -5.011 1.00 35.31 159 HIS A CA 1
ATOM 1262 C C . HIS A 1 159 ? -4.329 -12.304 -3.663 1.00 35.31 159 HIS A C 1
ATOM 1264 O O . HIS A 1 159 ? -3.075 -12.241 -3.683 1.00 35.31 159 HIS A O 1
#

pLDDT: mean 83.53, std 12.51, range [35.31, 97.62]

Secondary structure (DSSP, 8-state):
----B--TT-S--B--------S-S-EEEEE---TTSSB--EEEEE---S-----PEEEEEE-HHHHHHHHHHHS-SS----SHHHHHHHHHHHHHHHHHHHHHHEEEEEE-SS--PPPHHHHHHHHHHHHHHHHHHHH--HHHHHHHHHHHHTSPP--